Protein AF-A0A958YBJ0-F1 (afdb_monomer_lite)

pLDDT: mean 78.81, std 12.67, range [45.22, 95.44]

Sequence (121 aa):
TTDILRFFKKHISIKQSQVITLLIGAIAIVLATMMQNVLELMLYSYAFMVSGLLVPVLGSLLLKKPSPIAALVSMVLGGCITLVLIVLKTPLPYDLDANFFGITASALSFSIIQFLDKKNG

Foldseek 3Di:
DPPVVPVPPPPPDPVNVVVVVVVVVVVVVVVVVQDDDPVVVVVLVVLLCCLLQVQLVCQVVVDPDQDPVLNVQLNVQLNVQLVVCVSVVPPDPPPDHSSVVSNVSSNVSSVVVRVVVVVVD

Structure (mmCIF, N/CA/C/O backbone):
data_AF-A0A958YBJ0-F1
#
_entry.id   AF-A0A958YBJ0-F1
#
loop_
_atom_site.group_PDB
_atom_site.id
_atom_site.type_symbol
_atom_site.label_atom_id
_atom_site.label_alt_id
_atom_site.label_comp_id
_atom_site.label_asym_id
_atom_site.label_entity_id
_atom_site.label_seq_id
_atom_site.pdbx_PDB_ins_code
_atom_site.Cartn_x
_atom_site.Cartn_y
_atom_site.Cartn_z
_atom_site.occupancy
_atom_site.B_iso_or_equiv
_atom_site.auth_seq_id
_atom_site.auth_comp_id
_atom_site.auth_asym_id
_atom_site.auth_atom_id
_atom_site.pdbx_PDB_model_num
ATOM 1 N N . THR A 1 1 ? 9.369 32.831 -13.772 1.00 51.12 1 THR A N 1
ATOM 2 C CA . THR A 1 1 ? 9.478 31.808 -12.705 1.00 51.12 1 THR A CA 1
ATOM 3 C C . THR A 1 1 ? 8.228 30.928 -12.590 1.00 51.12 1 THR A C 1
ATOM 5 O O . THR A 1 1 ? 8.090 30.217 -11.605 1.00 51.12 1 THR A O 1
ATOM 8 N N . THR A 1 2 ? 7.353 30.882 -13.608 1.00 52.88 2 THR A N 1
ATOM 9 C CA . THR A 1 2 ? 6.018 30.248 -13.507 1.00 52.88 2 THR A CA 1
ATOM 10 C C . THR A 1 2 ? 5.893 28.925 -14.286 1.00 52.88 2 THR A C 1
ATOM 12 O O . THR A 1 2 ? 4.951 28.171 -14.065 1.00 52.88 2 THR A O 1
ATOM 15 N N . ASP A 1 3 ? 6.848 28.582 -15.155 1.00 53.41 3 ASP A N 1
ATOM 16 C CA . ASP A 1 3 ? 6.679 27.469 -16.107 1.00 53.41 3 ASP A CA 1
ATOM 17 C C . ASP A 1 3 ? 6.969 26.064 -15.554 1.00 53.41 3 ASP A C 1
ATOM 19 O O . ASP A 1 3 ? 6.448 25.078 -16.074 1.00 53.41 3 ASP A O 1
ATOM 23 N N . ILE A 1 4 ? 7.716 25.941 -14.452 1.00 60.78 4 ILE A N 1
ATOM 24 C CA . ILE A 1 4 ? 8.121 24.632 -13.899 1.00 60.78 4 ILE A CA 1
ATOM 25 C C . ILE A 1 4 ? 6.923 23.884 -13.276 1.00 60.78 4 ILE A C 1
ATOM 27 O O . ILE A 1 4 ? 6.851 22.657 -13.336 1.00 60.78 4 ILE A O 1
ATOM 31 N N . LEU A 1 5 ? 5.922 24.603 -12.751 1.00 57.84 5 LEU A N 1
ATOM 32 C CA . LEU A 1 5 ? 4.733 23.988 -12.142 1.00 57.84 5 LEU A CA 1
ATOM 33 C C . LEU A 1 5 ? 3.732 23.406 -13.157 1.00 57.84 5 LEU A C 1
ATOM 35 O O . LEU A 1 5 ? 2.868 22.617 -12.771 1.00 57.84 5 LEU A O 1
ATOM 39 N N . ARG A 1 6 ? 3.809 23.760 -14.449 1.00 54.22 6 ARG A N 1
ATOM 40 C CA . ARG A 1 6 ? 2.794 23.343 -15.435 1.00 54.22 6 ARG A CA 1
ATOM 41 C C . ARG A 1 6 ? 2.990 21.908 -15.936 1.00 54.22 6 ARG A C 1
ATOM 43 O O . ARG A 1 6 ? 2.014 21.284 -16.345 1.00 54.22 6 ARG A O 1
ATOM 50 N N . PHE A 1 7 ? 4.204 21.363 -15.842 1.00 55.53 7 PHE A N 1
ATOM 51 C CA . PHE A 1 7 ? 4.529 20.007 -16.308 1.00 55.53 7 PHE A CA 1
ATOM 52 C C . PHE A 1 7 ? 3.960 18.899 -15.399 1.00 55.53 7 PHE A C 1
ATOM 54 O O . PHE A 1 7 ? 3.678 17.798 -15.860 1.00 55.53 7 PHE A O 1
ATOM 61 N N . PHE A 1 8 ? 3.697 19.202 -14.121 1.00 56.94 8 PHE A N 1
ATOM 62 C CA . PHE A 1 8 ? 3.115 18.254 -13.160 1.00 56.94 8 PHE A CA 1
ATOM 63 C C . PHE A 1 8 ? 1.582 18.245 -13.134 1.00 56.94 8 PHE A C 1
ATOM 65 O O . PHE A 1 8 ? 0.985 17.464 -12.392 1.00 56.94 8 PHE A O 1
ATOM 72 N N . LYS A 1 9 ? 0.913 19.064 -13.958 1.00 52.94 9 LYS A N 1
ATOM 73 C CA . LYS A 1 9 ? -0.553 19.099 -14.034 1.00 52.94 9 LYS A CA 1
ATOM 74 C C . LYS A 1 9 ? -1.086 17.934 -14.878 1.00 52.94 9 LYS A C 1
ATOM 76 O O . LYS A 1 9 ? -1.774 18.125 -15.876 1.00 52.94 9 LYS A O 1
ATOM 81 N N . LYS A 1 10 ? -0.792 16.701 -14.460 1.00 53.97 10 LYS A N 1
ATOM 82 C CA . LYS A 1 10 ? -1.613 15.543 -14.825 1.00 53.97 10 LYS A CA 1
ATOM 83 C C . LYS A 1 10 ? -2.983 15.787 -14.192 1.00 53.97 10 LYS A C 1
ATOM 85 O O . LYS A 1 10 ? -3.066 16.032 -12.993 1.00 53.97 10 LYS A O 1
ATOM 90 N N . HIS A 1 11 ? -4.035 15.833 -15.007 1.00 57.56 11 HIS A N 1
ATOM 91 C CA . HIS A 1 11 ? -5.385 16.255 -14.622 1.00 57.56 11 HIS A CA 1
ATOM 92 C C . HIS A 1 11 ? -6.072 15.248 -13.679 1.00 57.56 11 HIS A C 1
ATOM 94 O O . HIS A 1 11 ? -7.066 14.630 -14.043 1.00 57.56 11 HIS A O 1
ATOM 100 N N . ILE A 1 12 ? -5.567 15.082 -12.458 1.00 60.75 12 ILE A N 1
ATOM 101 C CA . ILE A 1 12 ? -6.389 14.584 -11.359 1.00 60.75 12 ILE A CA 1
ATOM 102 C C . ILE A 1 12 ? -7.229 15.779 -10.931 1.00 60.75 12 ILE A C 1
ATOM 104 O O . ILE A 1 12 ? -6.710 16.802 -10.478 1.00 60.75 12 ILE A O 1
ATOM 108 N N . SER A 1 13 ? -8.534 15.694 -11.167 1.00 81.31 13 SER A N 1
ATOM 109 C CA . SER A 1 13 ? -9.450 16.732 -10.712 1.00 81.31 13 SER A CA 1
ATOM 110 C C . SER A 1 13 ? -9.373 16.800 -9.189 1.00 81.31 13 SER A C 1
ATOM 112 O O . SER A 1 13 ? -9.389 15.763 -8.533 1.00 81.31 13 SER A O 1
ATOM 114 N N . ILE A 1 14 ? -9.326 18.002 -8.609 1.00 86.62 14 ILE A N 1
ATOM 115 C CA . ILE A 1 14 ? -9.305 18.188 -7.145 1.00 86.62 14 ILE A CA 1
ATOM 116 C C . ILE A 1 14 ? -10.440 17.395 -6.474 1.00 86.62 14 ILE A C 1
ATOM 118 O O . ILE A 1 14 ? -10.244 16.809 -5.411 1.00 86.62 14 ILE A O 1
ATOM 122 N N . LYS A 1 15 ? -11.590 17.275 -7.155 1.00 86.75 15 LYS A N 1
ATOM 123 C CA . LYS A 1 15 ? -12.725 16.456 -6.714 1.00 86.75 15 LYS A CA 1
ATOM 124 C C . LYS A 1 15 ? -12.382 14.965 -6.581 1.00 86.75 15 LYS A C 1
ATOM 126 O O . LYS A 1 15 ? -12.846 14.328 -5.647 1.00 86.75 15 LYS A O 1
ATOM 131 N N . GLN A 1 16 ? -11.570 14.403 -7.478 1.00 86.56 16 GLN A N 1
ATOM 132 C CA . GLN A 1 16 ? -11.161 12.993 -7.415 1.00 86.56 16 GLN A CA 1
ATOM 133 C C . GLN A 1 16 ? -10.257 12.733 -6.212 1.00 86.56 16 GLN A C 1
ATOM 135 O O . GLN A 1 16 ? -10.514 11.795 -5.464 1.00 86.56 16 GLN A O 1
ATOM 140 N N . SER A 1 17 ? -9.256 13.586 -5.973 1.00 89.06 17 SER A N 1
ATOM 141 C CA . SER A 1 17 ? -8.404 13.464 -4.784 1.00 89.06 17 SER A CA 1
ATOM 142 C C . SER A 1 17 ? -9.216 13.590 -3.496 1.00 89.06 17 SER A C 1
ATOM 144 O O . SER A 1 17 ? -9.015 12.807 -2.578 1.00 89.06 17 SER A O 1
ATOM 146 N N . GLN A 1 18 ? -10.175 14.522 -3.439 1.00 91.69 18 GLN A N 1
ATOM 147 C CA . GLN A 1 18 ? -11.064 14.679 -2.281 1.00 91.69 18 GLN A CA 1
ATOM 148 C C . GLN A 1 18 ? -11.908 13.427 -2.017 1.00 91.69 18 GLN A C 1
ATOM 150 O O . GLN A 1 18 ? -11.991 12.985 -0.873 1.00 91.69 18 GLN A O 1
ATOM 155 N N . VAL A 1 19 ? -12.497 12.834 -3.061 1.00 94.38 19 VAL A N 1
ATOM 156 C CA . VAL A 1 19 ? -13.280 11.593 -2.938 1.00 94.38 19 VAL A CA 1
ATOM 157 C C . VAL A 1 19 ? -12.399 10.431 -2.481 1.00 94.38 19 VAL A C 1
ATOM 159 O O . VAL A 1 19 ? -12.795 9.698 -1.580 1.00 94.38 19 VAL A O 1
ATOM 162 N N . ILE A 1 20 ? -11.195 10.284 -3.043 1.00 91.06 20 ILE A N 1
ATOM 163 C CA . ILE A 1 20 ? -10.248 9.232 -2.645 1.00 91.06 20 ILE A CA 1
ATOM 164 C C . ILE A 1 20 ? -9.845 9.400 -1.175 1.00 91.06 20 ILE A C 1
ATOM 166 O O . ILE A 1 20 ? -9.912 8.436 -0.416 1.00 91.06 20 ILE A O 1
ATOM 170 N N . THR A 1 21 ? -9.490 10.613 -0.745 1.00 93.56 21 THR A N 1
ATOM 171 C CA . THR A 1 21 ? -9.132 10.890 0.655 1.00 93.56 21 THR A CA 1
ATOM 172 C C . THR A 1 21 ? -10.289 10.592 1.604 1.00 93.56 21 THR A C 1
ATOM 174 O O . THR A 1 21 ? -10.079 9.975 2.647 1.00 93.56 21 THR A O 1
ATOM 177 N N . LEU A 1 22 ? -11.514 10.984 1.240 1.00 95.44 22 LEU A N 1
ATOM 178 C CA . LEU A 1 22 ? -12.707 10.700 2.038 1.00 95.44 22 LEU A CA 1
ATOM 179 C C . LEU A 1 22 ? -12.953 9.191 2.165 1.00 95.44 22 LEU A C 1
ATOM 181 O O . LEU A 1 22 ? -13.260 8.707 3.251 1.00 95.44 22 LEU A O 1
ATOM 185 N N . LEU A 1 23 ? -12.765 8.445 1.077 1.00 94.69 23 LEU A N 1
ATOM 186 C CA . LEU A 1 23 ? -12.961 6.999 1.046 1.00 94.69 23 LEU A CA 1
ATOM 187 C C . LEU A 1 23 ? -11.897 6.264 1.879 1.00 94.69 23 LEU A C 1
ATOM 189 O O . LEU A 1 23 ? -12.246 5.404 2.685 1.00 94.69 23 LEU A O 1
ATOM 193 N N . ILE A 1 24 ? -10.620 6.650 1.766 1.00 91.12 24 ILE A N 1
ATOM 194 C CA . ILE A 1 24 ? -9.529 6.102 2.594 1.00 91.12 24 ILE A CA 1
ATOM 195 C C . ILE A 1 24 ? -9.775 6.402 4.080 1.00 91.12 24 ILE A C 1
ATOM 197 O O . ILE A 1 24 ? -9.630 5.514 4.918 1.00 91.12 24 ILE A O 1
ATOM 201 N N . GLY A 1 25 ? -10.190 7.629 4.411 1.00 94.38 25 GLY A N 1
ATOM 202 C CA . GLY A 1 25 ? -10.520 8.019 5.783 1.00 94.38 25 GLY A CA 1
ATOM 203 C C . GLY A 1 25 ? -11.692 7.223 6.363 1.00 94.38 25 GLY A C 1
ATOM 204 O O . GLY A 1 25 ? -11.611 6.753 7.497 1.00 94.38 25 GLY A O 1
ATOM 205 N N . ALA A 1 26 ? -12.752 7.001 5.581 1.00 95.38 26 ALA A N 1
ATOM 206 C CA . ALA A 1 26 ? -13.889 6.183 6.002 1.00 95.38 26 ALA A CA 1
ATOM 207 C C . ALA A 1 26 ? -13.472 4.731 6.297 1.00 95.38 26 ALA A C 1
ATOM 209 O O . ALA A 1 26 ? -13.838 4.189 7.340 1.00 95.38 26 ALA A O 1
ATOM 210 N N . ILE A 1 27 ? -12.648 4.128 5.430 1.00 90.19 27 ILE A N 1
ATOM 211 C CA . ILE A 1 27 ? -12.093 2.784 5.654 1.00 90.19 27 ILE A CA 1
ATOM 212 C C . ILE A 1 27 ? -11.247 2.751 6.934 1.00 90.19 27 ILE A C 1
ATOM 214 O O . ILE A 1 27 ? -11.379 1.820 7.727 1.00 90.19 27 ILE A O 1
ATOM 218 N N . ALA A 1 28 ? -10.416 3.769 7.173 1.00 88.25 28 ALA A N 1
ATOM 219 C CA . ALA A 1 28 ? -9.580 3.845 8.370 1.00 88.25 28 ALA A CA 1
ATOM 220 C C . ALA A 1 28 ? -10.408 3.879 9.666 1.00 88.25 28 ALA A C 1
ATOM 222 O O . ALA A 1 28 ? -10.060 3.191 10.624 1.00 88.25 28 ALA A O 1
ATOM 223 N N . ILE A 1 29 ? -11.523 4.619 9.689 1.00 91.94 29 ILE A N 1
ATOM 224 C CA . ILE A 1 29 ? -12.430 4.663 10.849 1.00 91.94 29 ILE A CA 1
ATOM 225 C C . ILE A 1 29 ? -13.057 3.287 11.094 1.00 91.94 29 ILE A C 1
ATOM 227 O O . ILE A 1 29 ? -13.064 2.815 12.229 1.00 91.94 29 ILE A O 1
ATOM 231 N N . VAL A 1 30 ? -13.533 2.612 10.042 1.00 89.38 30 VAL A N 1
ATOM 232 C CA . VAL A 1 30 ? -14.101 1.258 10.164 1.00 89.38 30 VAL A CA 1
ATOM 233 C C . VAL A 1 30 ? -13.065 0.285 10.732 1.00 89.38 30 VAL A C 1
ATOM 235 O O . VAL A 1 30 ? -13.352 -0.410 11.706 1.00 89.38 30 VAL A O 1
ATOM 238 N N . LEU A 1 31 ? -11.841 0.282 10.195 1.00 83.25 31 LEU A N 1
ATOM 239 C CA . LEU A 1 31 ? -10.756 -0.568 10.696 1.00 83.25 31 LEU A CA 1
ATOM 240 C C . LEU A 1 31 ? -10.403 -0.262 12.158 1.00 83.25 31 LEU A C 1
ATOM 242 O O . LEU A 1 31 ? -10.202 -1.191 12.937 1.00 83.25 31 LEU A O 1
ATOM 246 N N . ALA A 1 32 ? -10.391 1.014 12.553 1.00 85.44 32 ALA A N 1
ATOM 247 C CA . ALA A 1 32 ? -10.117 1.414 13.931 1.00 85.44 32 ALA A CA 1
ATOM 248 C C . ALA A 1 32 ? -11.154 0.856 14.922 1.00 85.44 32 ALA A C 1
ATOM 250 O O . ALA A 1 32 ? -10.780 0.432 16.010 1.00 85.44 32 ALA A O 1
ATOM 251 N N . THR A 1 33 ? -12.439 0.783 14.545 1.00 86.81 33 THR A N 1
ATOM 252 C CA . THR A 1 33 ? -13.487 0.216 15.424 1.00 86.81 33 THR A CA 1
ATOM 253 C C . THR A 1 33 ? -13.368 -1.295 15.644 1.00 86.81 33 THR A C 1
ATOM 255 O O . THR A 1 33 ? -13.887 -1.811 16.630 1.00 86.81 33 THR A O 1
ATOM 258 N N . MET A 1 34 ? -12.684 -2.010 14.747 1.00 79.56 34 MET A N 1
ATOM 259 C CA . MET A 1 34 ? -12.487 -3.463 14.831 1.00 79.56 34 MET A CA 1
ATOM 260 C C . MET A 1 34 ? -11.259 -3.858 15.666 1.00 79.56 34 MET A C 1
ATOM 262 O O . MET A 1 34 ? -11.103 -5.028 16.018 1.00 79.56 34 MET A O 1
ATOM 266 N N . MET A 1 35 ? -10.372 -2.909 15.973 1.00 77.12 35 MET A N 1
ATOM 267 C CA . MET A 1 35 ? -9.072 -3.163 16.596 1.00 77.12 35 MET A CA 1
ATOM 268 C C . MET A 1 35 ? -9.099 -2.761 18.073 1.00 77.12 35 MET A C 1
ATOM 270 O O . MET A 1 35 ? -9.316 -1.600 18.401 1.00 77.12 35 MET A O 1
ATOM 274 N N . GLN A 1 36 ? -8.864 -3.718 18.974 1.00 79.19 36 GLN A N 1
ATOM 275 C CA . GLN A 1 36 ? -8.925 -3.488 20.427 1.00 79.19 36 GLN A CA 1
ATOM 276 C C . GLN A 1 36 ? -7.565 -3.100 21.037 1.00 79.19 36 GLN A C 1
ATOM 278 O O . GLN A 1 36 ? -7.531 -2.411 22.054 1.00 79.19 36 GLN A O 1
ATOM 283 N N . ASN A 1 37 ? -6.448 -3.493 20.408 1.00 82.69 37 ASN A N 1
ATOM 284 C CA . ASN A 1 37 ? -5.089 -3.304 20.926 1.00 82.69 37 ASN A CA 1
ATOM 285 C C . ASN A 1 37 ? -4.224 -2.447 19.986 1.00 82.69 37 ASN A C 1
ATOM 287 O O . ASN A 1 37 ? -4.009 -2.792 18.824 1.00 82.69 37 ASN A O 1
ATOM 291 N N . VAL A 1 38 ? -3.635 -1.365 20.508 1.00 85.69 38 VAL A N 1
ATOM 292 C CA . VAL A 1 38 ? -2.731 -0.486 19.733 1.00 85.69 38 VAL A CA 1
ATOM 293 C C . VAL A 1 38 ? -1.418 -1.168 19.337 1.00 85.69 38 VAL A C 1
ATOM 295 O O . VAL A 1 38 ? -0.862 -0.866 18.285 1.00 85.69 38 VAL A O 1
ATOM 298 N N . LEU A 1 39 ? -0.928 -2.107 20.154 1.00 82.88 39 LEU A N 1
ATOM 299 C CA . LEU A 1 39 ? 0.283 -2.884 19.862 1.00 82.88 39 LEU A CA 1
ATOM 300 C C . LEU A 1 39 ? 0.084 -3.768 18.625 1.00 82.88 39 LEU A C 1
ATOM 302 O O . LEU A 1 39 ? 0.925 -3.767 17.730 1.00 82.88 39 LEU A O 1
ATOM 306 N N . GLU A 1 40 ? -1.058 -4.452 18.536 1.00 78.44 40 GLU A N 1
ATOM 307 C CA . GLU A 1 40 ? -1.427 -5.260 17.368 1.00 78.44 40 GLU A CA 1
ATOM 308 C C . GLU A 1 40 ? -1.575 -4.388 16.117 1.00 78.44 40 GLU A C 1
ATOM 310 O O . GLU A 1 40 ? -1.037 -4.727 15.067 1.00 78.44 40 GLU A O 1
ATOM 315 N N . LEU A 1 41 ? -2.203 -3.212 16.242 1.00 80.44 41 LEU A N 1
ATOM 316 C CA . LEU A 1 41 ? -2.338 -2.251 15.142 1.00 80.44 41 LEU A CA 1
ATOM 317 C C . LEU A 1 41 ? -0.972 -1.844 14.560 1.00 80.44 41 LEU A C 1
ATOM 319 O O . LEU A 1 41 ? -0.796 -1.790 13.340 1.00 80.44 41 LEU A O 1
ATOM 323 N N . MET A 1 42 ? 0.009 -1.571 15.426 1.00 85.94 42 MET A N 1
ATOM 324 C CA . MET A 1 42 ? 1.367 -1.235 14.992 1.00 85.94 42 MET A CA 1
ATOM 325 C C . MET A 1 42 ? 2.038 -2.407 14.269 1.00 85.94 42 MET A C 1
ATOM 327 O O . MET A 1 42 ? 2.636 -2.207 13.209 1.00 85.94 42 MET A O 1
ATOM 331 N N . LEU A 1 43 ? 1.907 -3.627 14.799 1.00 82.81 43 LEU A N 1
ATOM 332 C CA . LEU A 1 43 ? 2.458 -4.835 14.176 1.00 82.81 43 LEU A CA 1
ATOM 333 C C . LEU A 1 43 ? 1.817 -5.117 12.811 1.00 82.81 43 LEU A C 1
ATOM 335 O O . LEU A 1 43 ? 2.514 -5.474 11.861 1.00 82.81 43 LEU A O 1
ATOM 339 N N . TYR A 1 44 ? 0.515 -4.877 12.671 1.00 82.50 44 TYR A N 1
ATOM 340 C CA . TYR A 1 44 ? -0.188 -5.006 11.396 1.00 82.50 44 TYR A CA 1
ATOM 341 C C . TYR A 1 44 ? 0.252 -3.968 10.368 1.00 82.50 44 TYR A C 1
ATOM 343 O O . TYR A 1 44 ? 0.430 -4.313 9.200 1.00 82.50 44 TYR A O 1
ATOM 351 N N . SER A 1 45 ? 0.495 -2.724 10.786 1.00 86.06 45 SER A N 1
ATOM 352 C CA . SER A 1 45 ? 1.068 -1.694 9.911 1.00 86.06 45 SER A CA 1
ATOM 353 C C . SER A 1 45 ? 2.452 -2.105 9.396 1.00 86.06 45 SER A C 1
ATOM 355 O O . SER A 1 45 ? 2.731 -2.007 8.198 1.00 86.06 45 SER A O 1
ATOM 357 N N . TYR A 1 46 ?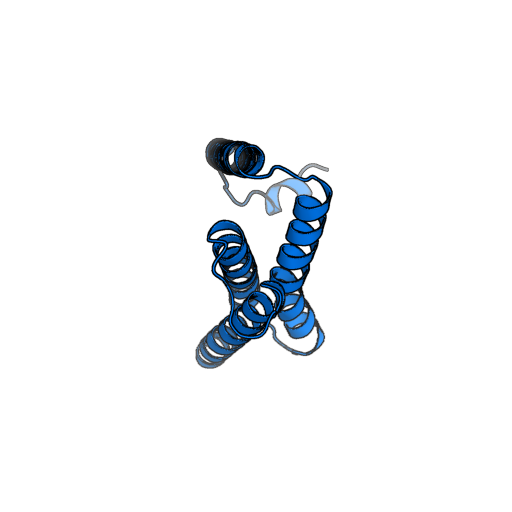 3.292 -2.654 10.279 1.00 87.19 46 TYR A N 1
ATOM 358 C CA . TYR A 1 46 ? 4.603 -3.176 9.899 1.00 87.19 46 TYR A CA 1
ATOM 359 C C . TYR A 1 46 ? 4.491 -4.343 8.906 1.00 87.19 46 TYR A C 1
ATOM 361 O O . TYR A 1 46 ? 5.130 -4.316 7.853 1.00 87.19 46 TYR A O 1
ATOM 369 N N . ALA A 1 47 ? 3.635 -5.328 9.187 1.00 84.38 47 ALA A N 1
ATOM 370 C CA . ALA A 1 47 ? 3.407 -6.468 8.299 1.00 84.38 47 ALA A CA 1
ATOM 371 C C . ALA A 1 47 ? 2.884 -6.031 6.919 1.00 84.38 47 ALA A C 1
ATOM 373 O O . ALA A 1 47 ? 3.381 -6.481 5.886 1.00 84.38 47 ALA A O 1
ATOM 374 N N . PHE A 1 48 ? 1.919 -5.111 6.880 1.00 85.50 48 PHE A N 1
ATOM 375 C CA . PHE A 1 48 ? 1.391 -4.541 5.641 1.00 85.50 48 PHE A CA 1
ATOM 376 C C . PHE A 1 48 ? 2.476 -3.824 4.826 1.00 85.50 48 PHE A C 1
ATOM 378 O O . PHE A 1 48 ? 2.606 -4.051 3.623 1.00 85.50 48 PHE A O 1
ATOM 385 N N . MET A 1 49 ? 3.284 -2.982 5.476 1.00 89.06 49 MET A N 1
ATOM 386 C CA . MET A 1 49 ? 4.326 -2.212 4.799 1.00 89.06 49 MET A CA 1
ATOM 387 C C . MET A 1 49 ? 5.408 -3.122 4.212 1.00 89.06 49 MET A C 1
ATOM 389 O O . MET A 1 49 ? 5.794 -2.953 3.054 1.00 89.06 49 MET A O 1
ATOM 393 N N . VAL A 1 50 ? 5.886 -4.093 4.994 1.00 87.25 50 VAL A N 1
ATOM 394 C CA . VAL A 1 50 ? 6.934 -5.022 4.555 1.00 87.25 50 VAL A CA 1
ATOM 395 C C . VAL A 1 50 ? 6.431 -5.886 3.400 1.00 87.25 50 VAL A C 1
ATOM 397 O O . VAL A 1 50 ? 7.089 -5.950 2.365 1.00 87.25 50 VAL A O 1
ATOM 400 N N . SER A 1 51 ? 5.245 -6.483 3.518 1.00 87.00 51 SER A N 1
ATOM 401 C CA . SER A 1 51 ? 4.669 -7.314 2.449 1.00 87.00 51 SER A CA 1
ATOM 402 C C . SER A 1 51 ? 4.371 -6.547 1.157 1.00 87.00 51 SER A C 1
ATOM 404 O O . SER A 1 51 ? 4.604 -7.067 0.062 1.00 87.00 51 SER A O 1
ATOM 406 N N . GLY A 1 52 ? 3.898 -5.303 1.265 1.00 86.31 52 GLY A N 1
ATOM 407 C CA . GLY A 1 52 ? 3.595 -4.463 0.109 1.00 86.31 52 GLY A CA 1
ATOM 408 C C . GLY A 1 52 ? 4.844 -3.934 -0.598 1.00 86.31 52 GLY A C 1
ATOM 409 O O . GLY A 1 52 ? 4.905 -3.948 -1.824 1.00 86.31 52 GLY A O 1
ATOM 410 N N . LEU A 1 53 ? 5.856 -3.475 0.142 1.00 88.88 53 LEU A N 1
ATOM 411 C CA . LEU A 1 53 ? 6.983 -2.740 -0.447 1.00 88.88 53 LEU A CA 1
ATOM 412 C C . LEU A 1 53 ? 8.215 -3.595 -0.750 1.00 88.88 53 LEU A C 1
ATOM 414 O O . LEU A 1 53 ? 8.946 -3.264 -1.685 1.00 88.88 53 LEU A O 1
ATOM 418 N N . LEU A 1 54 ? 8.461 -4.680 -0.008 1.00 89.56 54 LEU A N 1
ATOM 419 C CA . LEU A 1 54 ? 9.716 -5.439 -0.099 1.00 89.56 54 LEU A CA 1
ATOM 420 C C . LEU A 1 54 ? 9.998 -5.928 -1.524 1.00 89.56 54 LEU A C 1
ATOM 422 O O . LEU A 1 54 ? 11.092 -5.727 -2.047 1.00 89.56 54 LEU A O 1
ATOM 426 N N . VAL A 1 55 ? 9.002 -6.524 -2.177 1.00 89.00 55 VAL A N 1
ATOM 427 C CA . VAL A 1 55 ? 9.153 -7.073 -3.529 1.00 89.00 55 VAL A CA 1
ATOM 428 C C . VAL A 1 55 ? 9.343 -5.978 -4.588 1.00 89.00 55 VAL A C 1
ATOM 430 O O . VAL A 1 55 ? 10.311 -6.086 -5.339 1.00 89.00 55 VAL A O 1
ATOM 433 N N . PRO A 1 56 ? 8.501 -4.924 -4.680 1.00 86.88 56 PRO A N 1
ATOM 434 C CA . PRO A 1 56 ? 8.737 -3.837 -5.629 1.00 86.88 56 PRO A CA 1
ATOM 435 C C . PRO A 1 56 ? 10.100 -3.160 -5.447 1.00 86.88 56 PRO A C 1
ATOM 437 O O . PRO A 1 56 ? 10.773 -2.872 -6.437 1.00 86.88 56 PRO A O 1
ATOM 440 N N . VAL A 1 57 ? 10.532 -2.937 -4.199 1.00 88.69 57 VAL A N 1
ATOM 441 C CA . VAL A 1 57 ? 11.833 -2.318 -3.901 1.00 88.69 57 VAL A CA 1
ATOM 442 C C . VAL A 1 57 ? 12.975 -3.225 -4.356 1.00 88.69 57 VAL A C 1
ATOM 444 O O . VAL A 1 57 ? 13.839 -2.772 -5.108 1.00 88.69 57 VAL A O 1
ATOM 447 N N . LEU A 1 58 ? 12.957 -4.513 -3.998 1.00 88.56 58 LEU A N 1
ATOM 448 C CA . LEU A 1 58 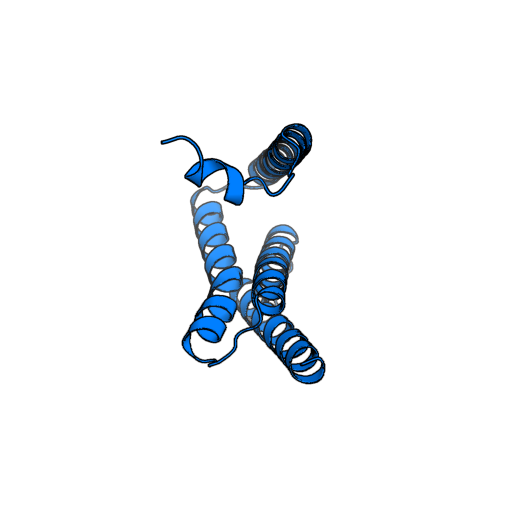? 13.963 -5.470 -4.474 1.00 88.56 58 LEU A CA 1
ATOM 449 C C . LEU A 1 58 ? 13.957 -5.591 -6.000 1.00 88.56 58 LEU A C 1
ATOM 451 O O . LEU A 1 58 ? 15.016 -5.560 -6.624 1.00 88.56 58 LEU A O 1
ATOM 455 N N . GLY A 1 59 ? 12.778 -5.663 -6.616 1.00 86.38 59 GLY A N 1
ATOM 456 C CA . GLY A 1 59 ? 12.628 -5.681 -8.067 1.00 86.38 59 GLY A CA 1
ATOM 457 C C . GLY A 1 59 ? 13.234 -4.441 -8.723 1.00 86.38 59 GLY A C 1
ATOM 458 O O . GLY A 1 59 ? 13.926 -4.561 -9.730 1.00 86.38 59 GLY A O 1
ATOM 459 N N . SER A 1 60 ? 13.046 -3.262 -8.125 1.00 86.56 60 SER A N 1
ATOM 460 C CA . SER A 1 60 ? 13.610 -2.008 -8.634 1.00 86.56 60 SER A CA 1
ATOM 461 C C . SER A 1 60 ? 15.136 -1.924 -8.525 1.00 86.56 60 SER A C 1
ATOM 463 O O . SER A 1 60 ? 15.769 -1.332 -9.395 1.00 86.56 60 SER A O 1
ATOM 465 N N . LEU A 1 61 ? 15.728 -2.531 -7.490 1.00 87.88 61 LEU A N 1
ATOM 466 C CA . LEU A 1 61 ? 17.174 -2.516 -7.253 1.00 87.88 61 LEU A CA 1
ATOM 467 C C . LEU A 1 61 ? 17.914 -3.580 -8.075 1.00 87.88 61 LEU A C 1
ATOM 469 O O . LEU A 1 61 ? 19.032 -3.343 -8.529 1.00 87.88 61 LEU A O 1
ATOM 473 N N . LEU A 1 62 ? 17.309 -4.758 -8.254 1.00 87.69 62 LEU A N 1
ATOM 474 C CA . LEU A 1 62 ? 17.955 -5.912 -8.889 1.00 87.69 62 LEU A CA 1
ATOM 475 C C . LEU A 1 62 ? 17.751 -5.963 -10.413 1.00 87.69 62 LEU A C 1
ATOM 477 O O . LEU A 1 62 ? 18.570 -6.552 -11.123 1.00 87.69 62 LEU A O 1
ATOM 481 N N . LEU A 1 63 ? 16.675 -5.373 -10.945 1.00 85.44 63 LEU A N 1
ATOM 482 C CA . LEU A 1 63 ? 16.367 -5.413 -12.378 1.00 85.44 63 LEU A CA 1
ATOM 483 C C . LEU A 1 63 ? 16.887 -4.168 -13.103 1.00 85.44 63 LEU A C 1
ATOM 485 O O . LEU A 1 63 ? 16.682 -3.043 -12.671 1.00 85.44 63 LEU A O 1
ATOM 489 N N . LYS A 1 64 ? 17.469 -4.359 -14.294 1.00 74.19 64 LYS A N 1
ATOM 490 C CA . LYS A 1 64 ? 17.891 -3.244 -15.168 1.00 74.19 64 LYS A CA 1
ATOM 491 C C . LYS A 1 64 ? 16.724 -2.453 -15.779 1.00 74.19 64 LYS A C 1
ATOM 493 O O . LYS A 1 64 ? 16.921 -1.316 -16.191 1.00 74.19 64 LYS A O 1
ATOM 498 N N . LYS A 1 65 ? 15.544 -3.071 -15.912 1.00 77.00 65 LYS A N 1
ATOM 499 C CA . LYS A 1 65 ? 14.324 -2.477 -16.496 1.00 77.00 65 LYS A CA 1
ATOM 500 C C . LYS A 1 65 ? 13.079 -2.942 -15.719 1.00 77.00 65 LYS A C 1
ATOM 502 O O . LYS A 1 65 ? 12.352 -3.814 -16.204 1.00 77.00 65 LYS A O 1
ATOM 507 N N . PRO A 1 66 ? 12.871 -2.457 -14.485 1.00 78.19 66 PRO A N 1
ATOM 508 C CA . PRO A 1 66 ? 11.684 -2.795 -13.709 1.00 78.19 66 PRO A CA 1
ATOM 509 C C . PRO A 1 66 ? 10.450 -2.105 -14.306 1.00 78.19 66 PRO A C 1
ATOM 511 O O . PRO A 1 66 ? 10.495 -0.913 -14.617 1.00 78.19 66 PRO A O 1
ATOM 514 N N . SER A 1 67 ? 9.350 -2.843 -14.461 1.00 83.31 67 SER A N 1
ATOM 515 C CA . SER A 1 67 ? 8.079 -2.278 -14.913 1.00 83.31 67 SER A CA 1
ATOM 516 C C . SER A 1 67 ? 7.415 -1.467 -13.791 1.00 83.31 67 SER A C 1
ATOM 518 O O . SER A 1 67 ? 7.132 -2.027 -12.725 1.00 83.31 67 SER A O 1
ATOM 520 N N . PRO A 1 68 ? 7.092 -0.174 -14.008 1.00 82.31 68 PRO A N 1
ATOM 521 C CA . PRO A 1 68 ? 6.352 0.625 -13.030 1.00 82.31 68 PRO A CA 1
ATOM 522 C C . PRO A 1 68 ? 4.969 0.041 -12.713 1.00 82.31 68 PRO A C 1
ATOM 524 O O . PRO A 1 68 ? 4.482 0.168 -11.591 1.00 82.31 68 PRO A O 1
ATOM 527 N N . ILE A 1 69 ? 4.344 -0.619 -13.693 1.00 85.62 69 ILE A N 1
ATOM 528 C CA . ILE A 1 69 ? 3.024 -1.240 -13.542 1.00 85.62 69 ILE A CA 1
ATOM 529 C C . ILE A 1 69 ? 3.143 -2.512 -12.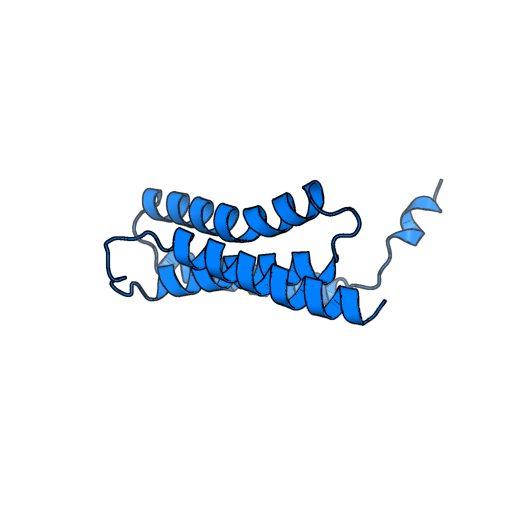696 1.00 85.62 69 ILE A C 1
ATOM 531 O O . ILE A 1 69 ? 2.344 -2.697 -11.781 1.00 85.62 69 ILE A O 1
ATOM 535 N N . ALA A 1 70 ? 4.167 -3.345 -12.927 1.00 83.56 70 ALA A N 1
ATOM 536 C CA . ALA A 1 70 ? 4.417 -4.524 -12.092 1.00 83.56 70 ALA A CA 1
ATOM 537 C C . ALA A 1 70 ? 4.647 -4.149 -10.623 1.00 83.56 70 ALA A C 1
ATOM 539 O O . ALA A 1 70 ? 4.078 -4.787 -9.741 1.00 83.56 70 ALA A O 1
ATOM 540 N N . ALA A 1 71 ? 5.423 -3.089 -10.373 1.00 85.94 71 ALA A N 1
ATOM 541 C CA . ALA A 1 71 ? 5.692 -2.582 -9.029 1.00 85.94 71 ALA A CA 1
ATOM 542 C C . ALA A 1 71 ? 4.430 -2.046 -8.328 1.00 85.94 71 ALA A C 1
ATOM 544 O O . ALA A 1 71 ? 4.213 -2.325 -7.150 1.00 85.94 71 ALA A O 1
ATOM 545 N N . LEU A 1 72 ? 3.579 -1.300 -9.043 1.00 87.31 72 LEU A N 1
ATOM 546 C CA . LEU A 1 72 ? 2.324 -0.780 -8.491 1.00 87.31 72 LEU A CA 1
ATOM 547 C C . LEU A 1 72 ? 1.367 -1.919 -8.119 1.00 87.31 72 LEU A C 1
ATOM 549 O O . LEU A 1 72 ? 0.793 -1.924 -7.031 1.00 87.31 72 LEU A O 1
ATOM 553 N N . VAL A 1 73 ? 1.186 -2.884 -9.022 1.00 87.25 73 VAL A N 1
ATOM 554 C CA . VAL A 1 73 ? 0.220 -3.965 -8.811 1.00 87.25 73 VAL A CA 1
ATOM 555 C C . VAL A 1 73 ? 0.688 -4.921 -7.716 1.00 87.25 73 VAL A C 1
ATOM 557 O O . VAL A 1 73 ? -0.131 -5.307 -6.883 1.00 87.25 73 VAL A O 1
ATOM 560 N N . SER A 1 74 ? 1.984 -5.244 -7.638 1.00 86.81 74 SER A N 1
ATOM 561 C CA . SER A 1 74 ? 2.506 -6.061 -6.535 1.00 86.81 74 SER A CA 1
ATOM 562 C C . SER A 1 74 ? 2.392 -5.358 -5.184 1.00 86.81 74 SER A C 1
ATOM 564 O O . SER A 1 74 ? 2.045 -6.005 -4.198 1.00 86.81 74 SER A O 1
ATOM 566 N N . MET A 1 75 ? 2.593 -4.037 -5.140 1.00 88.19 75 MET A N 1
ATOM 567 C CA . MET A 1 75 ? 2.419 -3.248 -3.921 1.00 88.19 75 MET A CA 1
ATOM 568 C C . MET A 1 75 ? 0.972 -3.270 -3.420 1.00 88.19 75 MET A C 1
ATOM 570 O O . MET A 1 75 ? 0.731 -3.524 -2.238 1.00 88.19 75 MET A O 1
ATOM 574 N N . VAL A 1 76 ? 0.007 -3.038 -4.316 1.00 88.38 76 VAL A N 1
ATOM 575 C CA . VAL A 1 76 ? -1.420 -3.036 -3.962 1.00 88.38 76 VAL A CA 1
ATOM 576 C C . VAL A 1 76 ? -1.886 -4.436 -3.572 1.00 88.38 76 VAL A C 1
ATOM 578 O O . VAL A 1 76 ? -2.524 -4.590 -2.534 1.00 88.38 76 VAL A O 1
ATOM 581 N N . LEU A 1 77 ? -1.549 -5.463 -4.358 1.00 87.38 77 LEU A N 1
ATOM 582 C CA . LEU A 1 77 ? -1.978 -6.833 -4.073 1.00 87.38 77 LEU A CA 1
ATOM 583 C C . LEU A 1 77 ? -1.320 -7.392 -2.813 1.00 87.38 77 LEU A C 1
ATOM 585 O O . LEU A 1 77 ? -2.030 -7.934 -1.971 1.00 87.38 77 LEU A O 1
ATOM 589 N N . GLY A 1 78 ? -0.007 -7.214 -2.645 1.00 84.88 78 GLY A N 1
ATOM 590 C CA . GLY A 1 78 ? 0.718 -7.656 -1.452 1.00 84.88 78 GLY A CA 1
ATOM 591 C C . GLY A 1 78 ? 0.127 -7.061 -0.178 1.00 84.88 78 GLY A C 1
ATOM 592 O O . GLY A 1 78 ? -0.223 -7.796 0.739 1.00 84.88 78 GLY A O 1
ATOM 593 N N . GLY A 1 79 ? -0.082 -5.741 -0.158 1.00 85.69 79 GLY A N 1
ATOM 594 C CA . GLY A 1 79 ? -0.689 -5.063 0.984 1.00 85.69 79 GLY A CA 1
ATOM 595 C C . GLY A 1 79 ? -2.152 -5.460 1.229 1.00 85.69 79 GLY A C 1
ATOM 5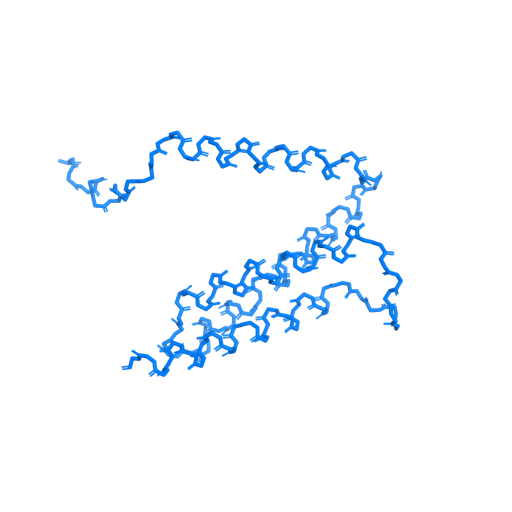96 O O . GLY A 1 79 ? -2.532 -5.753 2.364 1.00 85.69 79 GLY A O 1
ATOM 597 N N . CYS A 1 80 ? -2.989 -5.498 0.185 1.00 85.88 80 CYS A N 1
ATOM 598 C CA . CYS A 1 80 ? -4.400 -5.879 0.326 1.00 85.88 80 CYS A CA 1
ATOM 599 C C . CYS A 1 80 ? -4.561 -7.308 0.846 1.00 85.88 80 CYS A C 1
ATOM 601 O O . CYS A 1 80 ? -5.397 -7.537 1.716 1.00 85.88 80 CYS A O 1
ATOM 603 N N . ILE A 1 81 ? -3.766 -8.255 0.348 1.00 84.19 81 ILE A N 1
ATOM 604 C CA . ILE A 1 81 ? -3.837 -9.657 0.770 1.00 84.19 81 ILE A CA 1
ATOM 605 C C . ILE A 1 81 ? -3.474 -9.783 2.251 1.00 84.19 81 ILE A C 1
ATOM 607 O O . ILE A 1 81 ? -4.213 -10.433 2.987 1.00 84.19 81 ILE A O 1
ATOM 611 N N . THR A 1 82 ? -2.427 -9.093 2.714 1.00 84.81 82 THR A N 1
ATOM 612 C CA . THR A 1 82 ? -2.056 -9.057 4.138 1.00 84.81 82 THR A CA 1
ATOM 613 C C . THR A 1 82 ? -3.175 -8.474 5.002 1.00 84.81 82 THR A C 1
ATOM 615 O O . THR A 1 82 ? -3.538 -9.072 6.013 1.00 84.81 82 THR A O 1
ATOM 618 N N . LEU A 1 83 ? -3.768 -7.343 4.599 1.00 80.69 83 LEU A N 1
ATOM 619 C CA . LEU A 1 83 ? -4.874 -6.715 5.335 1.00 80.69 83 LEU A CA 1
ATOM 620 C C . LEU A 1 83 ? -6.109 -7.615 5.414 1.00 80.69 83 LEU A C 1
ATOM 622 O O . LEU A 1 83 ? -6.694 -7.751 6.487 1.00 80.69 83 LEU A O 1
ATOM 626 N N . VAL A 1 84 ? -6.499 -8.242 4.302 1.00 81.50 84 VAL A N 1
ATOM 627 C CA . VAL A 1 84 ? -7.652 -9.153 4.265 1.00 81.50 84 VAL A CA 1
ATOM 628 C C . VAL A 1 84 ? -7.423 -10.341 5.198 1.00 81.50 84 VAL A C 1
ATOM 630 O O . VAL A 1 84 ? -8.324 -10.675 5.961 1.00 81.50 84 VAL A O 1
ATOM 633 N N . LEU A 1 85 ? -6.222 -10.928 5.201 1.00 78.12 85 LEU A N 1
ATOM 634 C CA . LEU A 1 85 ? -5.870 -12.049 6.082 1.00 78.12 85 LEU A CA 1
ATOM 635 C C . LEU A 1 85 ? -5.899 -11.664 7.568 1.00 78.12 85 LEU A C 1
ATOM 637 O O . LEU A 1 85 ? -6.387 -12.436 8.391 1.00 78.12 85 LEU A O 1
ATOM 641 N N . ILE A 1 86 ? -5.417 -10.462 7.902 1.00 74.69 86 ILE A N 1
ATOM 642 C CA . ILE A 1 86 ? -5.444 -9.923 9.270 1.00 74.69 86 ILE A CA 1
ATOM 643 C C . ILE A 1 86 ? -6.890 -9.720 9.743 1.00 74.69 86 ILE A C 1
ATOM 645 O O . ILE A 1 86 ? -7.245 -10.128 10.849 1.00 74.69 86 ILE A O 1
ATOM 649 N N . VAL A 1 87 ? -7.740 -9.113 8.906 1.00 73.00 87 VAL A N 1
ATOM 650 C CA . VAL A 1 87 ? -9.142 -8.824 9.253 1.00 73.00 87 VAL A CA 1
ATOM 651 C C . VAL A 1 87 ? -9.972 -10.102 9.370 1.00 73.00 87 VAL A C 1
ATOM 653 O O . VAL A 1 87 ? -10.811 -10.197 10.264 1.00 73.00 87 VAL A O 1
ATOM 656 N N . LEU A 1 88 ? -9.731 -11.101 8.514 1.00 71.38 88 LEU A N 1
ATOM 657 C CA . LEU A 1 88 ? -10.478 -12.359 8.548 1.00 71.38 88 LEU A CA 1
ATOM 658 C C . LEU A 1 88 ? -10.180 -13.218 9.790 1.00 71.38 88 LEU A C 1
ATOM 660 O O . LEU A 1 88 ? -10.911 -14.181 10.016 1.00 71.38 88 LEU A O 1
ATOM 664 N N . LYS A 1 89 ? -9.13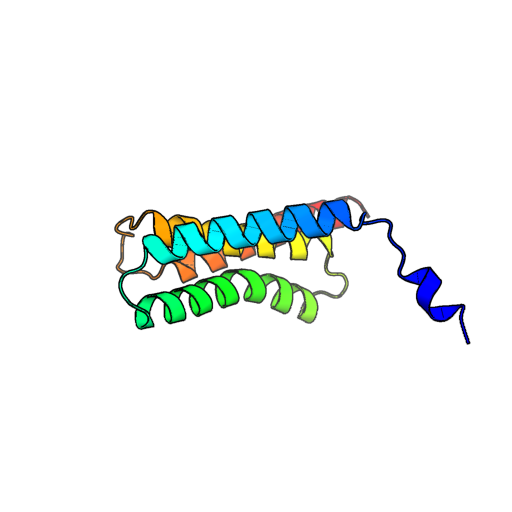5 -12.900 10.579 1.00 64.19 89 LYS A N 1
ATOM 665 C CA . LYS A 1 89 ? -8.672 -13.688 11.742 1.00 64.19 89 LYS A CA 1
ATOM 666 C C . LYS A 1 89 ? -8.660 -15.201 11.471 1.00 64.19 89 LYS A C 1
ATOM 668 O O . LYS A 1 89 ? -8.947 -16.006 12.356 1.00 64.19 89 LYS A O 1
ATOM 673 N N . THR A 1 90 ? -8.372 -15.605 10.233 1.00 56.38 90 THR A N 1
ATOM 674 C CA . THR A 1 90 ? -8.350 -17.022 9.868 1.00 56.38 90 THR A CA 1
ATOM 675 C C . THR A 1 90 ? -7.214 -17.695 10.627 1.00 56.38 90 THR A C 1
ATOM 677 O O . THR A 1 90 ? -6.093 -17.192 10.538 1.00 56.38 90 THR A O 1
ATOM 680 N N . PRO A 1 91 ? -7.455 -18.809 11.346 1.00 50.81 91 PRO A N 1
ATOM 681 C CA . PRO A 1 91 ? -6.380 -19.585 11.941 1.00 50.81 91 PRO A CA 1
ATOM 682 C C . PRO A 1 91 ? -5.527 -20.122 10.796 1.00 50.81 91 PRO A C 1
ATOM 684 O O . PRO A 1 91 ? -5.932 -21.030 10.066 1.00 50.81 91 PRO A O 1
ATOM 687 N N . LEU A 1 92 ? -4.382 -19.486 10.573 1.00 54.28 92 LEU A N 1
ATOM 688 C CA . LEU A 1 92 ? -3.470 -19.909 9.532 1.00 54.28 92 LEU A CA 1
ATOM 689 C C . LEU A 1 92 ? -2.800 -21.212 9.983 1.00 54.28 92 LEU A C 1
ATOM 691 O O . LEU A 1 92 ? -2.336 -21.303 11.123 1.00 54.28 92 LEU A O 1
ATOM 695 N N . PRO A 1 93 ? -2.754 -22.240 9.121 1.00 45.22 93 PRO A N 1
ATOM 696 C CA . PRO A 1 93 ? -1.999 -23.442 9.426 1.00 45.22 93 PRO A CA 1
ATOM 697 C C . PRO A 1 93 ? -0.523 -23.060 9.634 1.00 45.22 93 PRO A C 1
ATOM 699 O O . PRO A 1 93 ? 0.017 -22.273 8.858 1.00 45.22 93 PRO A O 1
ATOM 702 N N . TYR A 1 94 ? 0.109 -23.639 10.663 1.00 50.31 94 TYR A N 1
ATOM 703 C CA . TYR A 1 94 ? 1.528 -23.488 11.048 1.00 50.31 94 TYR A CA 1
ATOM 704 C C . TYR A 1 94 ? 1.947 -22.287 11.920 1.00 50.31 94 TYR A C 1
ATOM 706 O O . TYR A 1 94 ? 3.149 -22.085 12.064 1.00 50.31 94 TYR A O 1
ATOM 714 N N . ASP A 1 95 ? 1.029 -21.525 12.533 1.00 56.75 95 ASP A N 1
ATOM 715 C CA . ASP A 1 95 ? 1.399 -20.368 13.392 1.00 56.75 95 ASP A CA 1
ATOM 716 C C . ASP A 1 95 ? 2.211 -19.293 12.625 1.00 56.75 95 ASP A C 1
ATOM 718 O O . ASP A 1 95 ? 2.980 -18.513 13.182 1.00 56.75 95 ASP A O 1
ATOM 722 N N . LEU A 1 96 ? 2.076 -19.292 11.292 1.00 60.81 96 LEU A N 1
ATOM 723 C CA . LEU A 1 96 ? 2.780 -18.386 10.393 1.00 60.81 96 LEU A CA 1
ATOM 724 C C . LEU A 1 96 ? 2.059 -17.038 10.329 1.00 60.81 96 LEU A C 1
ATOM 726 O O . LEU A 1 96 ? 0.869 -16.970 10.011 1.00 60.81 96 LEU A O 1
ATOM 730 N N . ASP A 1 97 ? 2.813 -15.960 10.544 1.00 70.50 97 ASP A N 1
ATOM 731 C CA . ASP A 1 97 ? 2.308 -14.593 10.438 1.00 70.50 97 ASP A CA 1
ATOM 732 C C . ASP A 1 97 ? 1.756 -14.290 9.037 1.00 70.50 97 ASP A C 1
ATOM 734 O O . ASP A 1 97 ? 2.350 -14.636 8.009 1.00 70.50 97 ASP A O 1
ATOM 738 N N . ALA A 1 98 ? 0.661 -13.523 8.986 1.00 72.44 98 ALA A N 1
ATOM 739 C CA . ALA A 1 98 ? 0.023 -13.060 7.746 1.00 72.44 98 ALA A CA 1
ATOM 740 C C . ALA A 1 98 ? 0.999 -12.372 6.764 1.00 72.44 98 ALA A C 1
ATOM 742 O O . ALA A 1 98 ? 0.778 -12.367 5.551 1.00 72.44 98 ALA A O 1
ATOM 743 N N . ASN A 1 99 ? 2.110 -11.835 7.276 1.00 77.25 99 ASN A N 1
ATOM 744 C CA . ASN A 1 99 ? 3.176 -11.222 6.491 1.00 77.25 99 ASN A CA 1
ATOM 745 C C . ASN A 1 99 ? 3.798 -12.188 5.462 1.00 77.25 99 ASN A C 1
ATOM 747 O O . ASN A 1 99 ? 4.101 -11.779 4.342 1.00 77.25 99 ASN A O 1
ATOM 751 N N . PHE A 1 100 ? 3.950 -13.476 5.792 1.00 80.25 100 PHE A N 1
ATOM 752 C CA . PHE A 1 100 ? 4.555 -14.455 4.879 1.00 80.25 100 PHE A CA 1
ATOM 753 C C . PHE A 1 100 ? 3.701 -14.667 3.617 1.00 80.25 100 PHE A C 1
ATOM 755 O O . PHE A 1 100 ? 4.209 -14.691 2.490 1.00 80.25 100 PHE A O 1
ATOM 762 N N . PHE A 1 101 ? 2.381 -14.737 3.793 1.00 79.25 101 PHE A N 1
ATOM 763 C CA . PHE A 1 101 ? 1.419 -14.834 2.693 1.00 79.25 101 PHE A CA 1
ATOM 764 C C . PHE A 1 101 ? 1.365 -13.547 1.862 1.00 79.25 101 PHE A C 1
ATOM 766 O O . PHE A 1 101 ? 1.299 -13.600 0.634 1.00 79.25 101 PHE A O 1
ATOM 773 N N . GLY A 1 102 ? 1.477 -12.389 2.513 1.00 80.94 102 GLY A N 1
ATOM 774 C CA . GLY A 1 102 ? 1.572 -11.100 1.830 1.00 80.94 102 GLY A CA 1
ATOM 775 C C . GLY A 1 102 ? 2.800 -10.982 0.926 1.00 80.94 102 GLY A C 1
ATOM 776 O O . GLY A 1 102 ? 2.688 -10.614 -0.246 1.00 80.94 102 GLY A O 1
ATOM 777 N N . ILE A 1 103 ? 3.979 -11.334 1.449 1.00 83.50 103 ILE A N 1
ATOM 778 C CA . ILE A 1 103 ? 5.247 -11.273 0.704 1.00 83.50 103 ILE A CA 1
ATOM 779 C C . ILE A 1 103 ? 5.221 -12.231 -0.493 1.00 83.50 103 ILE A C 1
ATOM 781 O O . ILE A 1 103 ? 5.598 -11.847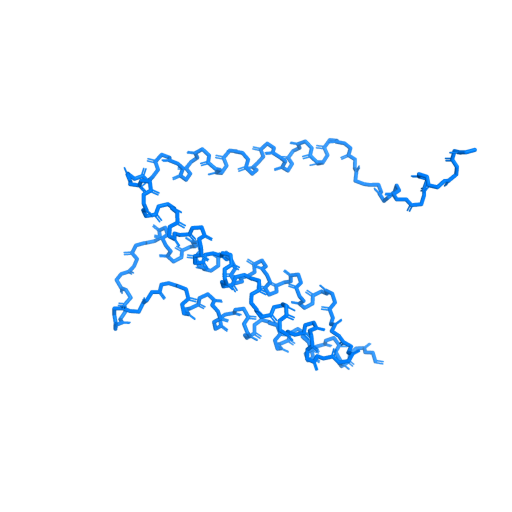 -1.602 1.00 83.50 103 ILE A O 1
ATOM 785 N N . THR A 1 104 ? 4.759 -13.466 -0.293 1.00 84.31 104 THR A N 1
ATOM 786 C CA . THR A 1 104 ? 4.678 -14.471 -1.368 1.00 84.31 104 THR A CA 1
ATOM 787 C C . THR A 1 104 ? 3.704 -14.048 -2.467 1.00 84.31 104 THR A C 1
ATOM 789 O O . THR A 1 104 ? 4.041 -14.140 -3.650 1.00 84.31 104 THR A O 1
ATOM 792 N N . ALA A 1 105 ? 2.542 -13.497 -2.109 1.00 82.56 105 ALA A N 1
ATOM 793 C CA . ALA A 1 105 ? 1.593 -12.967 -3.082 1.00 82.56 105 ALA A CA 1
ATOM 794 C C . ALA A 1 105 ? 2.153 -11.765 -3.863 1.00 82.56 105 ALA A C 1
ATOM 796 O O . ALA A 1 105 ? 2.005 -11.698 -5.087 1.00 82.56 105 ALA A O 1
ATOM 797 N N . SER A 1 106 ? 2.850 -10.850 -3.181 1.00 81.25 106 SER A N 1
ATOM 798 C CA . SER A 1 106 ? 3.537 -9.720 -3.818 1.00 81.25 106 SER A CA 1
ATOM 799 C C . SER A 1 106 ? 4.598 -10.202 -4.817 1.00 81.25 106 SER A C 1
ATOM 801 O O . SER A 1 106 ? 4.645 -9.730 -5.956 1.00 81.25 106 SER A O 1
ATOM 803 N N . ALA A 1 107 ? 5.392 -11.213 -4.443 1.00 82.69 107 ALA A N 1
ATOM 804 C CA . ALA A 1 107 ? 6.429 -11.814 -5.285 1.00 82.69 107 ALA A CA 1
ATOM 805 C C . ALA A 1 107 ? 5.857 -12.484 -6.542 1.00 82.69 107 ALA A C 1
ATOM 807 O O . ALA A 1 107 ? 6.383 -12.290 -7.646 1.00 82.69 107 ALA A O 1
ATOM 808 N N . LEU A 1 108 ? 4.759 -13.230 -6.386 1.00 86.62 108 LEU A N 1
ATOM 809 C CA . LEU A 1 108 ? 4.046 -13.855 -7.498 1.00 86.62 108 LEU A CA 1
ATOM 810 C C . LEU A 1 108 ? 3.472 -12.804 -8.445 1.00 86.62 108 LEU A C 1
ATOM 812 O O . LEU A 1 108 ? 3.729 -12.858 -9.648 1.00 86.62 108 LEU A O 1
ATOM 816 N N . SER A 1 109 ? 2.756 -11.813 -7.910 1.00 82.81 109 SER A N 1
ATOM 817 C CA . SER A 1 109 ? 2.178 -10.740 -8.718 1.00 82.81 109 SER A CA 1
ATOM 818 C C . SER A 1 109 ? 3.249 -9.964 -9.483 1.00 82.81 109 SER A C 1
ATOM 820 O O . SER A 1 109 ? 3.070 -9.680 -10.668 1.00 82.81 109 SER A O 1
ATOM 822 N N . PHE A 1 110 ? 4.356 -9.616 -8.822 1.00 83.88 110 PHE A N 1
ATOM 823 C CA . PHE A 1 110 ? 5.447 -8.888 -9.458 1.00 83.88 110 PHE A CA 1
ATOM 824 C C . PHE A 1 110 ? 6.063 -9.707 -10.590 1.00 83.88 110 PHE A C 1
ATOM 826 O O . PHE A 1 110 ? 6.213 -9.194 -11.696 1.00 83.88 110 PHE A O 1
ATOM 833 N N . SER A 1 111 ? 6.356 -10.989 -10.350 1.00 82.81 111 SER A N 1
ATOM 834 C CA . SER A 1 111 ? 6.914 -11.868 -11.382 1.00 82.81 111 SER A CA 1
ATOM 835 C C . SER A 1 111 ? 5.979 -11.995 -12.580 1.00 82.81 111 SER A C 1
ATOM 837 O O . SER A 1 111 ? 6.416 -11.774 -13.706 1.00 82.81 111 SER A O 1
ATOM 839 N N . ILE A 1 112 ? 4.694 -12.294 -12.359 1.00 85.25 112 ILE A N 1
ATOM 840 C CA . ILE A 1 112 ? 3.714 -12.489 -13.440 1.00 85.25 112 ILE A CA 1
ATOM 841 C C . ILE A 1 112 ? 3.638 -11.248 -14.334 1.00 85.25 112 ILE A C 1
ATOM 843 O O . ILE A 1 112 ? 3.720 -11.359 -15.558 1.00 85.25 112 ILE A O 1
ATOM 847 N N . ILE A 1 113 ? 3.527 -10.062 -13.734 1.00 83.94 113 ILE A N 1
ATOM 848 C CA . ILE A 1 113 ? 3.355 -8.819 -14.492 1.00 83.94 113 ILE A CA 1
ATOM 849 C C . ILE A 1 113 ? 4.669 -8.391 -15.135 1.00 83.94 113 ILE A C 1
ATOM 851 O O . ILE A 1 113 ? 4.661 -7.964 -16.284 1.00 83.94 113 ILE A O 1
ATOM 855 N N . GLN A 1 114 ? 5.804 -8.575 -14.459 1.00 83.31 114 GLN A N 1
ATOM 856 C CA . GLN A 1 114 ? 7.119 -8.314 -15.043 1.00 83.31 114 GLN A CA 1
ATOM 857 C C . GLN A 1 114 ? 7.381 -9.211 -16.267 1.00 83.31 114 GLN A C 1
ATOM 859 O O . GLN A 1 114 ? 7.954 -8.744 -17.253 1.00 83.31 114 GLN A O 1
ATOM 864 N N . PHE A 1 115 ? 6.951 -10.480 -16.243 1.00 79.69 115 PHE A N 1
ATOM 865 C CA . PHE A 1 115 ? 7.016 -11.365 -17.413 1.00 79.69 115 PHE A CA 1
ATOM 866 C C . PHE A 1 115 ? 6.090 -10.903 -18.543 1.00 79.69 115 PHE A C 1
ATOM 868 O O . PHE A 1 115 ? 6.492 -10.943 -19.707 1.00 79.69 115 PHE A O 1
ATOM 875 N N . LEU A 1 116 ? 4.877 -10.452 -18.213 1.00 80.25 116 LEU A N 1
ATOM 876 C CA . LEU A 1 116 ? 3.913 -9.951 -19.195 1.00 80.25 116 LEU A CA 1
ATOM 877 C C . LEU A 1 116 ? 4.402 -8.661 -19.869 1.00 80.25 116 LEU A C 1
ATOM 879 O O . LEU A 1 116 ? 4.307 -8.528 -21.085 1.00 80.25 116 LEU A O 1
ATOM 883 N N . ASP A 1 117 ? 4.978 -7.745 -19.093 1.00 77.50 117 ASP A N 1
ATOM 884 C CA . ASP A 1 117 ? 5.471 -6.460 -19.591 1.00 77.50 117 ASP A CA 1
ATOM 885 C C . ASP A 1 117 ? 6.741 -6.633 -20.436 1.00 77.50 117 ASP A C 1
ATOM 887 O O . ASP A 1 117 ? 6.869 -6.036 -21.500 1.00 77.50 117 ASP A O 1
ATOM 891 N N . LYS A 1 118 ? 7.640 -7.553 -20.046 1.00 65.50 118 LYS A N 1
ATOM 892 C CA . LYS A 1 118 ? 8.812 -7.925 -20.859 1.00 65.50 118 LYS A CA 1
ATOM 893 C C . LYS A 1 118 ? 8.433 -8.572 -22.198 1.00 65.50 118 LYS A C 1
ATOM 895 O O . LYS A 1 118 ? 9.224 -8.519 -23.130 1.00 65.50 118 LYS A O 1
ATOM 900 N N . LYS A 1 119 ? 7.268 -9.219 -22.297 1.00 57.94 119 LYS A N 1
ATOM 901 C CA . LYS A 1 119 ? 6.772 -9.809 -23.553 1.00 57.94 119 LYS A CA 1
ATOM 902 C C . LYS A 1 119 ? 6.197 -8.751 -24.508 1.00 57.94 119 LYS A C 1
ATOM 904 O O . LYS A 1 119 ? 6.135 -9.004 -25.707 1.00 57.94 119 LYS A O 1
ATOM 909 N N . ASN A 1 120 ? 5.781 -7.600 -23.980 1.00 55.56 120 ASN A N 1
ATOM 910 C CA . ASN A 1 120 ? 5.105 -6.539 -24.726 1.00 55.56 120 ASN A CA 1
ATOM 911 C C . ASN A 1 120 ? 6.038 -5.409 -25.214 1.00 55.56 120 ASN A C 1
ATOM 913 O O . ASN A 1 120 ? 5.548 -4.498 -25.882 1.00 55.56 120 ASN A O 1
ATOM 917 N N . GLY A 1 121 ? 7.340 -5.448 -24.908 1.00 46.31 121 GLY A N 1
ATOM 918 C CA . GLY A 1 121 ? 8.340 -4.457 -25.337 1.00 46.31 121 GLY A CA 1
ATOM 919 C C . GLY A 1 121 ? 9.591 -5.091 -25.922 1.00 46.31 121 GLY A C 1
ATOM 920 O O . GLY A 1 121 ? 10.270 -4.388 -26.702 1.00 46.31 121 GLY A O 1
#

Secondary structure (DSSP, 8-state):
--SGGGTT-----HHHHHHHHHHHHHHHHHHHHH---HHHHHHHHHHHHHHHHHHHHHHHHH-SS--HHHHHHHHHHHHHHHHHHHHTT---TTS--HHHHHHHHHHHHHHHHHHHHHH--

Radius of gyration: 17.81 Å; chains: 1; bounding box: 32×55×46 Å